Protein AF-R0KWD0-F1 (afdb_monomer_lite)

Sequence (67 aa):
MILLDLFYNVLAETDDLEKASEIVKKELLKRKVSLVKSQDTYEYVKMRYENLLELEKKVRKVKELKN

pLDDT: mean 77.86, std 11.41, range [51.78, 94.19]

Radius of gyration: 13.71 Å; chains: 1; bounding box: 27×23×39 Å

Foldseek 3Di:
DDLVVQLVVVCVVPVDNVVSLVVSVVVLVVVVVVVPPDPVVNVVSVVVNVVVVVVVVVVVVVVVVVD

Structure (mmCIF, N/CA/C/O backbone):
data_AF-R0KWD0-F1
#
_entry.id   AF-R0KWD0-F1
#
loop_
_atom_site.group_PDB
_atom_site.id
_atom_site.type_symbol
_atom_site.label_atom_id
_atom_site.label_alt_id
_atom_site.label_comp_id
_atom_site.label_asym_id
_atom_site.label_entity_id
_atom_site.label_seq_id
_atom_site.pdbx_PDB_ins_code
_atom_site.Cartn_x
_atom_site.Cartn_y
_atom_site.Cartn_z
_atom_site.occupancy
_atom_site.B_iso_or_equiv
_atom_site.auth_seq_id
_atom_site.auth_comp_id
_atom_site.auth_asym_id
_atom_site.auth_atom_id
_atom_site.pdbx_PDB_model_num
ATOM 1 N N . MET A 1 1 ? -1.989 -4.070 -15.576 1.00 54.03 1 MET A N 1
ATOM 2 C CA . MET A 1 1 ? -2.700 -4.286 -14.300 1.00 54.03 1 MET A CA 1
ATOM 3 C C . MET A 1 1 ? -2.161 -3.299 -13.272 1.00 54.03 1 MET A C 1
ATOM 5 O O . MET A 1 1 ? -0.951 -3.274 -13.018 1.00 54.03 1 MET A O 1
ATOM 9 N N . ILE A 1 2 ? -3.020 -2.381 -12.831 1.00 80.44 2 ILE A N 1
ATOM 10 C CA . ILE A 1 2 ? -2.675 -1.188 -12.047 1.00 80.44 2 ILE A CA 1
ATOM 11 C C . ILE A 1 2 ? -2.472 -1.635 -10.590 1.00 80.44 2 ILE A C 1
ATOM 13 O O . ILE A 1 2 ? -3.144 -2.547 -10.131 1.00 80.44 2 ILE A O 1
ATOM 17 N N . LEU A 1 3 ? -1.525 -1.050 -9.846 1.00 79.50 3 LEU A N 1
ATOM 18 C CA . LEU A 1 3 ? -1.238 -1.455 -8.451 1.00 79.50 3 LEU A CA 1
ATOM 19 C C . LEU A 1 3 ? -2.474 -1.395 -7.532 1.00 79.50 3 LEU A C 1
ATOM 21 O O . LEU A 1 3 ? -2.534 -2.115 -6.540 1.00 79.50 3 LEU A O 1
ATOM 25 N N . LEU A 1 4 ? -3.455 -0.558 -7.885 1.00 79.75 4 LEU A N 1
ATOM 26 C 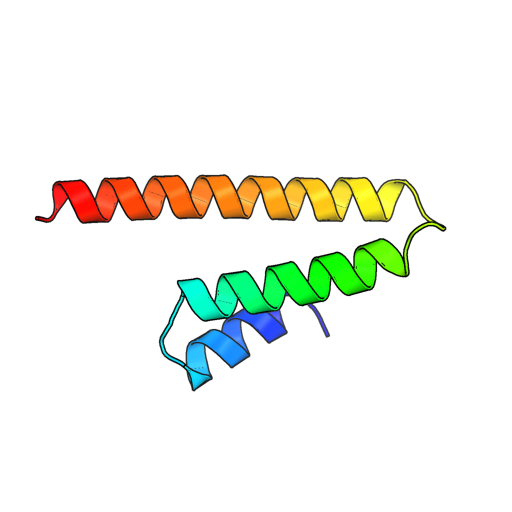CA . LEU A 1 4 ? -4.764 -0.512 -7.238 1.00 79.75 4 LEU A CA 1
ATOM 27 C C . LEU A 1 4 ? -5.538 -1.828 -7.384 1.00 79.75 4 LEU A C 1
ATOM 29 O O . LEU A 1 4 ? -6.109 -2.290 -6.404 1.00 79.75 4 LEU A O 1
ATOM 33 N N . ASP A 1 5 ? -5.534 -2.441 -8.568 1.00 86.25 5 ASP A N 1
ATOM 34 C CA . ASP A 1 5 ? -6.242 -3.704 -8.809 1.00 86.25 5 ASP A CA 1
ATOM 35 C C . ASP A 1 5 ? -5.655 -4.804 -7.919 1.00 86.25 5 ASP A C 1
ATOM 37 O O . ASP A 1 5 ? -6.380 -5.566 -7.288 1.00 86.25 5 ASP A O 1
ATOM 41 N N . LEU A 1 6 ? -4.322 -4.838 -7.804 1.00 85.50 6 LEU A N 1
ATOM 42 C CA . LEU A 1 6 ? -3.626 -5.769 -6.917 1.00 85.50 6 LEU A CA 1
ATOM 43 C C . LEU A 1 6 ? -3.992 -5.529 -5.447 1.00 85.50 6 LEU A C 1
ATOM 45 O O . LEU A 1 6 ? -4.234 -6.487 -4.723 1.00 85.50 6 LEU A O 1
ATOM 49 N N . PHE A 1 7 ? -4.051 -4.268 -5.015 1.00 87.25 7 PHE A N 1
ATOM 50 C CA . PHE A 1 7 ? -4.451 -3.923 -3.652 1.00 87.25 7 PHE A CA 1
ATOM 51 C C . PHE A 1 7 ? -5.851 -4.448 -3.323 1.00 87.25 7 PHE A C 1
ATOM 53 O O . PHE A 1 7 ? -6.026 -5.143 -2.326 1.00 87.25 7 PHE A O 1
ATOM 60 N N . TYR A 1 8 ? -6.838 -4.127 -4.165 1.00 88.06 8 TYR A N 1
ATOM 61 C CA . TYR A 1 8 ? -8.228 -4.499 -3.915 1.00 88.06 8 TYR A CA 1
ATOM 62 C C . TYR A 1 8 ? -8.460 -6.003 -4.022 1.00 88.06 8 TYR A C 1
ATOM 64 O O . TYR A 1 8 ? -9.215 -6.536 -3.217 1.00 88.06 8 TYR A O 1
ATOM 72 N N . ASN A 1 9 ? -7.776 -6.694 -4.935 1.00 92.25 9 ASN A N 1
ATOM 73 C CA . ASN A 1 9 ? -7.856 -8.151 -5.019 1.00 92.25 9 ASN A CA 1
ATOM 74 C C . ASN A 1 9 ? -7.306 -8.814 -3.753 1.00 92.25 9 ASN A C 1
ATOM 76 O O . ASN A 1 9 ? -7.971 -9.663 -3.173 1.00 92.25 9 ASN A O 1
ATOM 80 N N . VAL A 1 10 ? -6.133 -8.384 -3.273 1.00 89.88 10 VAL A N 1
ATOM 81 C CA . VAL A 1 10 ? -5.555 -8.946 -2.043 1.00 89.88 10 VAL A CA 1
ATOM 82 C C . VAL A 1 10 ? -6.429 -8.624 -0.837 1.00 89.88 10 VAL A C 1
ATOM 84 O O . VAL A 1 10 ? -6.672 -9.501 -0.018 1.00 89.88 10 VAL A O 1
ATOM 87 N N . LEU A 1 11 ? -6.941 -7.396 -0.736 1.00 88.75 11 LEU A N 1
ATOM 88 C CA . LEU A 1 11 ? -7.843 -7.023 0.350 1.00 88.75 11 LEU A CA 1
ATOM 89 C C . LEU A 1 11 ? -9.123 -7.869 0.333 1.00 88.75 11 LEU A C 1
ATOM 91 O O . LEU A 1 11 ? -9.552 -8.322 1.387 1.00 88.75 11 LEU A O 1
ATOM 95 N N . ALA A 1 12 ? -9.701 -8.117 -0.845 1.00 93.50 12 ALA A N 1
ATOM 96 C CA . ALA A 1 12 ? -10.881 -8.965 -0.991 1.00 93.50 12 ALA A CA 1
ATOM 97 C C . ALA A 1 12 ? -10.605 -10.438 -0.638 1.00 93.50 12 ALA A C 1
ATOM 99 O O . ALA A 1 12 ? -11.491 -11.114 -0.124 1.00 93.50 12 ALA A O 1
ATOM 100 N N . GLU A 1 13 ? -9.391 -10.935 -0.892 1.00 94.19 13 GLU A N 1
ATOM 101 C CA . GLU A 1 13 ? -8.993 -12.314 -0.583 1.00 94.19 13 GLU A CA 1
ATOM 102 C C . GLU A 1 13 ? -8.600 -12.524 0.883 1.00 94.19 13 GLU A C 1
ATOM 104 O O . GLU A 1 13 ? -8.828 -13.603 1.428 1.00 94.19 13 GLU A O 1
ATOM 109 N N . THR A 1 14 ? -7.963 -11.535 1.517 1.00 91.81 14 THR A N 1
ATOM 110 C CA . THR A 1 14 ? -7.356 -11.715 2.843 1.00 91.81 14 THR A CA 1
ATOM 111 C C . THR A 1 14 ? -8.061 -10.967 3.965 1.00 91.81 14 THR A C 1
ATOM 113 O O . THR A 1 14 ? -7.718 -11.217 5.116 1.00 91.81 14 THR A O 1
ATOM 116 N N . ASP A 1 15 ? -8.975 -10.041 3.647 1.00 92.75 15 ASP A N 1
ATOM 117 C CA . ASP A 1 15 ? -9.610 -9.095 4.587 1.00 92.75 15 ASP A CA 1
ATOM 118 C C . ASP A 1 15 ? -8.595 -8.399 5.520 1.00 92.75 15 ASP A C 1
ATOM 120 O O . ASP A 1 15 ? -8.858 -8.051 6.669 1.00 92.75 15 ASP A O 1
ATOM 124 N N . ASP A 1 16 ? -7.373 -8.218 5.011 1.00 90.00 16 ASP A N 1
ATOM 125 C CA . ASP A 1 16 ? -6.222 -7.732 5.766 1.00 90.00 16 ASP A CA 1
ATOM 126 C C . ASP A 1 16 ? -5.557 -6.594 4.995 1.00 90.00 16 ASP A C 1
ATOM 128 O O . ASP A 1 16 ? -4.875 -6.773 3.979 1.00 90.00 16 ASP A O 1
ATOM 132 N N . LEU A 1 17 ? -5.779 -5.392 5.513 1.00 84.31 17 LEU A N 1
ATOM 133 C CA . LEU A 1 17 ? -5.322 -4.144 4.924 1.00 84.31 17 LEU A CA 1
ATOM 134 C C . LEU A 1 17 ? -3.802 -3.944 5.042 1.00 84.31 17 LEU A C 1
ATOM 136 O O . LEU A 1 17 ? -3.201 -3.307 4.169 1.00 84.31 17 LEU A O 1
ATOM 140 N N . GLU A 1 18 ? -3.169 -4.495 6.081 1.00 85.88 18 GLU A N 1
ATOM 141 C CA . GLU A 1 18 ? -1.711 -4.460 6.249 1.00 85.88 18 GLU A CA 1
ATOM 142 C C . GLU A 1 18 ? -1.049 -5.380 5.223 1.00 85.88 18 GLU A C 1
ATOM 144 O O . GLU A 1 18 ? -0.148 -4.957 4.492 1.00 85.88 18 GLU A O 1
ATOM 149 N N . LYS A 1 19 ? -1.575 -6.597 5.071 1.00 87.00 19 LYS A N 1
ATOM 150 C CA . LYS A 1 19 ? -1.083 -7.575 4.095 1.00 87.00 19 LYS A CA 1
ATOM 151 C C . LYS A 1 19 ? -1.270 -7.114 2.648 1.00 87.00 19 LYS A C 1
ATOM 153 O O . LYS A 1 19 ? -0.345 -7.242 1.840 1.00 87.00 19 LYS A O 1
ATOM 158 N N . ALA A 1 20 ? -2.415 -6.510 2.323 1.00 87.50 20 ALA A N 1
ATOM 159 C CA . ALA A 1 20 ? -2.650 -5.889 1.017 1.00 87.50 20 ALA A CA 1
ATOM 160 C C . ALA A 1 20 ? -1.638 -4.771 0.725 1.00 87.50 20 ALA A C 1
ATOM 162 O O . ALA A 1 20 ? -1.055 -4.708 -0.364 1.00 87.50 20 ALA A O 1
ATOM 163 N N . SER A 1 21 ? -1.358 -3.931 1.723 1.00 84.00 21 SER A N 1
ATOM 164 C CA . SER A 1 21 ? -0.365 -2.861 1.610 1.00 84.00 21 SER A CA 1
ATOM 165 C C . SER A 1 21 ? 1.054 -3.406 1.413 1.00 84.00 21 SER A C 1
ATOM 167 O O . SER A 1 21 ? 1.780 -2.916 0.546 1.00 84.00 21 SER A O 1
ATOM 169 N N . GLU A 1 22 ? 1.466 -4.437 2.156 1.00 87.88 22 GLU A N 1
ATOM 170 C CA . GLU A 1 22 ? 2.788 -5.057 2.001 1.00 87.88 22 GLU A CA 1
ATOM 171 C C . GLU A 1 22 ? 3.004 -5.689 0.621 1.00 87.88 22 GLU A C 1
ATOM 173 O O . GLU A 1 22 ? 4.079 -5.536 0.032 1.00 87.88 22 GLU A O 1
ATOM 178 N N . ILE A 1 23 ? 2.001 -6.393 0.085 1.00 87.81 23 ILE A N 1
ATOM 179 C CA . ILE A 1 23 ? 2.099 -7.034 -1.233 1.00 87.81 23 ILE A CA 1
ATOM 180 C C . ILE A 1 23 ? 2.265 -5.980 -2.332 1.00 87.81 23 ILE A C 1
ATOM 182 O O . ILE A 1 23 ? 3.146 -6.112 -3.187 1.00 87.81 23 ILE A O 1
ATOM 186 N N . VAL A 1 24 ? 1.507 -4.884 -2.263 1.00 85.25 24 VAL A N 1
ATOM 187 C CA . VAL A 1 24 ? 1.656 -3.756 -3.191 1.00 85.25 24 VAL A CA 1
ATOM 188 C C . VAL A 1 24 ? 3.025 -3.089 -3.042 1.00 85.25 24 VAL A C 1
ATOM 190 O O . VAL A 1 24 ? 3.658 -2.785 -4.054 1.00 85.25 24 VAL A O 1
ATOM 193 N N . LYS A 1 25 ? 3.537 -2.916 -1.812 1.00 81.69 25 LYS A N 1
ATOM 194 C CA . LYS A 1 25 ? 4.895 -2.392 -1.563 1.00 81.69 25 LYS A CA 1
ATOM 195 C C . LYS A 1 25 ? 5.975 -3.281 -2.198 1.00 81.69 25 LYS A C 1
ATOM 197 O O . LYS A 1 25 ? 6.893 -2.762 -2.834 1.00 81.69 25 LYS A O 1
ATOM 202 N N . LYS A 1 26 ? 5.867 -4.609 -2.079 1.00 84.12 26 LYS A N 1
ATOM 203 C CA . LYS A 1 26 ? 6.812 -5.569 -2.688 1.00 84.12 26 LYS A CA 1
ATOM 204 C C . LYS A 1 26 ? 6.770 -5.532 -4.215 1.00 84.12 26 LYS A C 1
ATOM 206 O O . LYS A 1 26 ? 7.821 -5.528 -4.855 1.00 84.12 26 LYS A O 1
ATOM 211 N N . GLU A 1 27 ? 5.579 -5.466 -4.799 1.00 83.94 27 GLU A N 1
ATOM 212 C CA . GLU A 1 27 ? 5.404 -5.360 -6.251 1.00 83.94 27 GLU A CA 1
ATOM 213 C C . GLU A 1 27 ? 5.964 -4.035 -6.790 1.00 83.94 27 GLU A C 1
ATOM 215 O O . GLU A 1 27 ? 6.656 -3.997 -7.808 1.00 83.94 27 GLU A O 1
ATOM 220 N N . LEU A 1 28 ? 5.747 -2.944 -6.058 1.00 78.94 28 LEU A N 1
ATOM 221 C CA . LEU A 1 28 ? 6.302 -1.630 -6.353 1.00 78.94 28 LEU A CA 1
ATOM 222 C C . LEU A 1 28 ? 7.838 -1.629 -6.295 1.00 78.94 28 LEU A C 1
ATOM 224 O O . LEU A 1 28 ? 8.479 -1.069 -7.183 1.00 78.94 28 LEU A O 1
ATOM 228 N N . LEU A 1 29 ? 8.438 -2.314 -5.317 1.00 76.06 29 LEU A N 1
ATOM 229 C CA . LEU A 1 29 ? 9.889 -2.514 -5.235 1.00 76.06 29 LEU A CA 1
ATOM 230 C C . LEU A 1 29 ? 10.432 -3.342 -6.410 1.00 76.06 29 LEU A C 1
ATOM 232 O O . LEU A 1 29 ? 11.421 -2.939 -7.019 1.00 76.06 29 LEU A O 1
ATOM 236 N N . LYS A 1 30 ? 9.773 -4.447 -6.792 1.00 76.06 30 LYS A N 1
ATOM 237 C CA . LYS A 1 30 ? 10.153 -5.248 -7.975 1.00 76.06 30 LYS A CA 1
ATOM 238 C C . LYS A 1 30 ? 10.119 -4.423 -9.261 1.00 76.06 30 LYS A C 1
ATOM 240 O O . LYS A 1 30 ? 11.045 -4.483 -10.075 1.00 76.06 30 LYS A O 1
ATOM 245 N N . ARG A 1 31 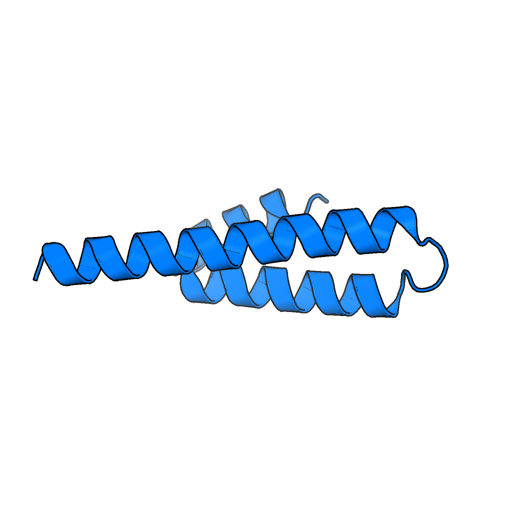? 9.073 -3.609 -9.428 1.00 70.88 31 ARG A N 1
ATOM 246 C CA . ARG A 1 31 ? 8.940 -2.703 -10.575 1.00 70.88 31 ARG A CA 1
ATOM 247 C C . ARG A 1 31 ? 9.983 -1.594 -10.537 1.00 70.88 31 ARG A C 1
ATOM 249 O O . ARG A 1 31 ? 10.567 -1.313 -11.572 1.00 70.88 31 ARG A O 1
ATOM 256 N N . LYS A 1 32 ? 10.292 -1.034 -9.365 1.00 62.56 32 LYS A N 1
ATOM 257 C CA . LYS A 1 32 ? 11.359 -0.038 -9.166 1.00 62.56 32 LYS A CA 1
ATOM 258 C C . LYS A 1 32 ? 12.741 -0.580 -9.546 1.00 62.56 32 LYS A C 1
ATOM 260 O O . LYS A 1 32 ? 13.484 0.124 -10.219 1.00 62.56 32 LYS A O 1
ATOM 265 N N . VAL A 1 33 ? 13.059 -1.829 -9.197 1.00 60.31 33 VAL A N 1
ATOM 266 C CA . VAL A 1 33 ? 14.302 -2.500 -9.636 1.00 60.31 33 VAL A CA 1
ATOM 267 C C . VAL A 1 33 ? 14.329 -2.683 -11.160 1.00 60.31 33 VAL A C 1
ATOM 269 O O . VAL A 1 33 ? 15.382 -2.560 -11.776 1.00 60.31 33 VAL A O 1
ATOM 272 N N . SER A 1 34 ? 13.168 -2.896 -11.787 1.00 56.59 34 SER A N 1
ATOM 273 C CA . SER A 1 34 ? 13.045 -3.034 -13.247 1.00 56.59 34 SER A CA 1
ATOM 274 C C . SER A 1 34 ? 12.997 -1.691 -14.005 1.00 56.59 34 SER A C 1
ATOM 276 O O . SER A 1 34 ? 13.297 -1.649 -15.196 1.00 56.59 34 SER A O 1
ATOM 278 N N . LEU A 1 35 ? 12.643 -0.584 -13.336 1.00 55.72 35 LEU A N 1
ATOM 279 C CA . LEU A 1 35 ? 12.386 0.746 -13.918 1.00 55.72 35 LEU A CA 1
ATOM 280 C C . LEU A 1 35 ? 13.537 1.749 -13.767 1.00 55.72 35 LEU A C 1
ATOM 282 O O . LEU A 1 35 ? 13.345 2.940 -14.000 1.00 55.72 35 LEU A O 1
ATOM 286 N N . VAL A 1 36 ? 14.762 1.287 -13.508 1.00 52.53 36 VAL A N 1
ATOM 287 C CA . VAL A 1 36 ? 15.984 2.127 -13.486 1.00 52.53 36 VAL A CA 1
ATOM 288 C C . VAL A 1 36 ? 16.270 2.828 -14.843 1.00 52.53 36 VAL A C 1
ATOM 290 O O . VAL A 1 36 ? 17.260 3.530 -14.993 1.00 52.53 36 VAL A O 1
ATOM 293 N N . LYS A 1 37 ? 15.384 2.712 -15.843 1.00 51.78 37 LYS A N 1
ATOM 294 C CA . LYS A 1 37 ? 15.471 3.400 -17.141 1.00 51.78 37 LYS A CA 1
ATOM 295 C C . LYS A 1 37 ? 14.595 4.660 -17.290 1.00 51.78 37 LYS A C 1
ATOM 297 O O . LYS A 1 37 ? 14.687 5.297 -18.332 1.00 51.78 37 LYS A O 1
ATOM 302 N N . SER A 1 38 ? 13.765 5.051 -16.312 1.00 58.03 38 SER A N 1
ATOM 303 C CA . SER A 1 38 ? 12.889 6.240 -16.430 1.00 58.03 38 SER A CA 1
ATOM 304 C C . SER A 1 38 ? 12.737 6.988 -15.097 1.00 58.03 38 SER A C 1
ATOM 306 O O . SER 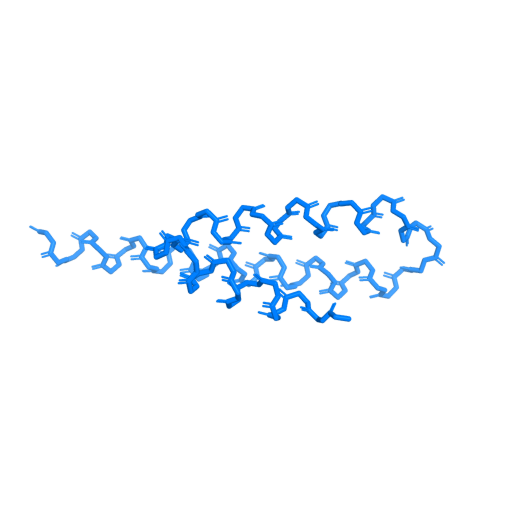A 1 38 ? 12.095 6.507 -14.163 1.00 58.03 38 SER A O 1
ATOM 308 N N . GLN A 1 39 ? 13.323 8.185 -15.022 1.00 57.31 39 GLN A N 1
ATOM 309 C CA . GLN A 1 39 ? 13.379 9.033 -13.824 1.00 57.31 39 GLN A CA 1
ATOM 310 C C . GLN A 1 39 ? 11.987 9.531 -13.377 1.00 57.31 39 GLN A C 1
ATOM 312 O O . GLN A 1 39 ? 11.687 9.520 -12.184 1.00 57.31 39 GLN A O 1
ATOM 317 N N . ASP A 1 40 ? 11.093 9.832 -14.324 1.00 60.97 40 ASP A N 1
ATOM 318 C CA . ASP A 1 40 ? 9.719 10.284 -14.038 1.00 60.97 40 ASP A CA 1
ATOM 319 C C . ASP A 1 40 ? 8.843 9.185 -13.418 1.00 60.97 40 ASP A C 1
ATOM 321 O O . ASP A 1 40 ? 8.020 9.437 -12.535 1.00 60.97 40 ASP A O 1
ATOM 325 N N . THR A 1 41 ? 9.051 7.929 -13.828 1.00 63.62 41 THR A N 1
ATOM 326 C CA . THR A 1 41 ? 8.289 6.794 -13.287 1.00 63.62 41 THR A CA 1
ATOM 327 C C . THR A 1 41 ? 8.679 6.508 -11.835 1.00 63.62 41 THR A C 1
ATOM 329 O O . THR A 1 41 ? 7.834 6.129 -11.022 1.00 63.62 41 THR A O 1
ATOM 332 N N . TYR A 1 42 ? 9.948 6.722 -11.484 1.00 67.25 42 TYR A N 1
ATOM 333 C CA . TYR A 1 42 ? 10.446 6.556 -10.123 1.00 67.25 42 TYR A CA 1
ATOM 334 C C . TYR A 1 42 ? 9.833 7.570 -9.151 1.00 67.25 42 TYR A C 1
ATOM 336 O O . TYR A 1 42 ? 9.344 7.176 -8.090 1.00 67.25 42 TYR A O 1
ATOM 344 N N . GLU A 1 43 ? 9.826 8.855 -9.513 1.00 73.44 43 GLU A N 1
ATOM 345 C CA . GLU A 1 43 ? 9.269 9.913 -8.661 1.00 73.44 43 GLU A CA 1
ATOM 346 C C . GLU A 1 43 ? 7.755 9.746 -8.472 1.00 73.44 43 GLU A C 1
ATOM 348 O O . GLU A 1 43 ? 7.258 9.837 -7.348 1.00 73.44 43 GLU A O 1
ATOM 353 N N . TYR A 1 44 ? 7.023 9.363 -9.525 1.00 73.88 44 TYR A N 1
ATOM 354 C CA . TYR A 1 44 ? 5.595 9.050 -9.408 1.00 73.88 44 TYR A CA 1
ATOM 355 C C . TYR A 1 44 ? 5.334 7.898 -8.425 1.00 73.88 44 TYR A C 1
ATOM 357 O O . TYR A 1 44 ? 4.475 7.980 -7.543 1.00 73.88 44 TYR A O 1
ATOM 365 N N . VAL A 1 45 ? 6.106 6.818 -8.544 1.00 70.44 45 VAL A N 1
ATOM 366 C CA . VAL A 1 45 ? 6.011 5.641 -7.676 1.00 70.44 45 VAL A CA 1
ATOM 367 C C . VAL A 1 45 ? 6.364 5.977 -6.220 1.00 70.44 45 VAL A C 1
ATOM 369 O O . VAL A 1 45 ? 5.681 5.522 -5.298 1.00 70.44 45 VAL A O 1
ATOM 372 N N . LYS A 1 46 ? 7.391 6.801 -6.003 1.00 76.25 46 LYS A N 1
ATOM 373 C CA . LYS A 1 46 ? 7.808 7.279 -4.681 1.00 76.25 46 LYS A CA 1
ATOM 374 C C . LYS A 1 46 ? 6.716 8.119 -4.012 1.00 76.25 46 LYS A C 1
ATOM 376 O O . LYS A 1 46 ? 6.351 7.822 -2.878 1.00 76.25 46 LYS A O 1
ATOM 381 N N . MET A 1 47 ? 6.118 9.069 -4.733 1.00 84.69 47 MET A N 1
ATOM 382 C CA . MET A 1 47 ? 5.015 9.892 -4.222 1.00 84.69 47 MET A CA 1
ATOM 383 C C . MET A 1 47 ? 3.811 9.032 -3.794 1.00 84.69 47 MET A C 1
ATOM 385 O O . MET A 1 47 ? 3.206 9.255 -2.746 1.00 84.69 47 MET A O 1
ATOM 389 N N . ARG A 1 48 ? 3.466 7.993 -4.571 1.00 77.38 48 ARG A N 1
ATOM 390 C CA . ARG A 1 48 ? 2.380 7.060 -4.209 1.00 77.38 48 ARG A CA 1
ATOM 391 C C . ARG A 1 48 ? 2.687 6.269 -2.936 1.00 77.38 48 ARG A C 1
ATOM 393 O O . ARG A 1 48 ? 1.772 6.002 -2.160 1.00 77.38 48 ARG A O 1
ATOM 400 N N . TYR A 1 49 ? 3.949 5.909 -2.719 1.00 77.88 49 TYR A N 1
ATOM 401 C CA . TYR A 1 49 ? 4.388 5.217 -1.511 1.00 77.88 49 TYR A CA 1
ATOM 402 C C . TYR A 1 49 ? 4.347 6.122 -0.269 1.00 77.88 49 TYR A C 1
ATOM 404 O O . TYR A 1 49 ? 3.864 5.695 0.779 1.00 77.88 49 TYR A O 1
ATOM 412 N N . GLU A 1 50 ? 4.785 7.376 -0.384 1.00 82.44 50 GLU A N 1
ATOM 413 C CA . GLU A 1 50 ? 4.719 8.356 0.711 1.00 82.44 50 GLU A CA 1
ATOM 414 C C . GLU A 1 50 ? 3.267 8.614 1.153 1.00 82.44 50 GLU A C 1
ATOM 416 O O . GLU A 1 50 ? 2.971 8.573 2.349 1.00 82.44 50 GLU A O 1
ATOM 421 N N . ASN A 1 51 ? 2.336 8.728 0.199 1.00 81.25 51 ASN A N 1
ATOM 422 C CA . ASN A 1 51 ? 0.903 8.857 0.489 1.00 81.25 51 ASN A CA 1
ATOM 423 C C . ASN A 1 51 ? 0.329 7.644 1.242 1.00 81.25 51 ASN A C 1
ATOM 425 O O . ASN A 1 51 ? -0.496 7.806 2.143 1.00 81.25 51 ASN A O 1
ATOM 429 N N . LEU A 1 52 ? 0.767 6.425 0.902 1.00 79.19 52 LEU A N 1
ATOM 430 C CA . LEU A 1 52 ? 0.349 5.207 1.607 1.00 79.19 52 LEU A CA 1
ATOM 431 C C . LEU A 1 52 ? 0.822 5.205 3.068 1.00 79.19 52 LEU A C 1
ATOM 433 O O . LEU A 1 52 ? 0.039 4.870 3.954 1.00 79.19 52 LEU A O 1
ATOM 437 N N . LEU A 1 53 ? 2.066 5.620 3.336 1.00 79.12 53 LEU A N 1
ATOM 438 C CA . LEU A 1 53 ? 2.591 5.711 4.705 1.00 79.12 53 LEU A CA 1
ATOM 439 C C . LEU A 1 53 ? 1.841 6.746 5.553 1.00 79.12 53 LEU A C 1
ATOM 441 O O . LEU A 1 53 ? 1.631 6.541 6.751 1.00 79.12 53 LEU A O 1
ATOM 445 N N . GLU A 1 54 ? 1.436 7.865 4.953 1.00 87.56 54 GLU A N 1
ATOM 446 C CA . GLU A 1 54 ? 0.645 8.875 5.654 1.00 87.56 54 GLU A CA 1
ATOM 447 C C . GLU A 1 54 ? -0.761 8.357 5.995 1.00 87.56 54 GLU A C 1
ATOM 449 O O . GLU A 1 54 ? -1.257 8.582 7.104 1.00 87.56 54 GLU A O 1
ATOM 454 N N . LEU A 1 55 ? -1.381 7.614 5.073 1.00 80.44 55 LEU A N 1
ATOM 455 C CA . LEU A 1 55 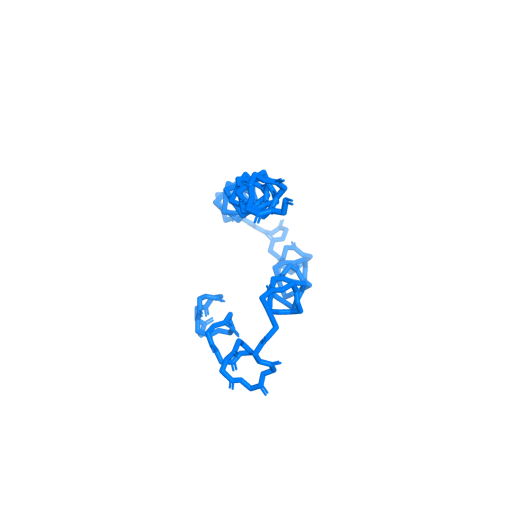? -2.675 6.971 5.297 1.00 80.44 55 LEU A CA 1
ATOM 456 C C . LEU A 1 55 ? -2.599 5.951 6.446 1.00 80.44 55 LEU A C 1
ATOM 458 O O . LEU A 1 55 ? -3.432 5.984 7.351 1.00 80.44 55 LEU A O 1
ATOM 462 N N . GLU A 1 56 ? -1.565 5.106 6.455 1.00 76.75 56 GLU A N 1
ATOM 463 C CA . GLU A 1 56 ? -1.306 4.109 7.503 1.00 76.75 56 GLU A CA 1
ATOM 464 C C . GLU A 1 56 ? -1.192 4.770 8.891 1.00 76.75 56 GLU A C 1
ATOM 466 O O . GLU A 1 56 ? -1.853 4.357 9.849 1.00 76.75 56 GLU A O 1
ATOM 471 N N . LYS A 1 57 ? -0.439 5.877 8.992 1.00 84.25 57 LYS A N 1
ATOM 472 C CA . LYS A 1 57 ? -0.324 6.667 10.231 1.00 84.25 57 LYS A CA 1
ATOM 473 C C . LYS A 1 57 ? -1.664 7.236 10.700 1.00 84.25 57 LYS A C 1
ATOM 475 O O . LYS A 1 57 ? -1.943 7.214 11.899 1.00 84.25 57 LYS A O 1
ATOM 480 N N . LYS A 1 58 ? -2.489 7.760 9.786 1.00 83.69 58 LYS A N 1
ATOM 481 C CA . LYS A 1 58 ? -3.820 8.299 10.123 1.00 83.69 58 LYS A CA 1
ATOM 482 C C . LYS A 1 58 ? -4.742 7.200 10.647 1.00 83.69 58 LYS A C 1
ATOM 484 O O . LYS A 1 58 ? -5.377 7.388 11.681 1.00 83.69 58 LYS A O 1
ATOM 489 N N . VAL A 1 59 ? -4.764 6.044 9.983 1.00 82.50 59 VAL A N 1
ATOM 490 C CA . VAL A 1 59 ? -5.561 4.883 10.408 1.00 82.50 59 VAL A CA 1
ATOM 491 C C . VAL A 1 59 ? -5.139 4.401 11.797 1.00 82.50 59 VAL A C 1
ATOM 493 O O . VAL A 1 59 ? -6.007 4.139 12.630 1.00 82.50 59 VAL A O 1
ATOM 496 N N . ARG A 1 60 ? -3.831 4.341 12.084 1.00 84.56 60 ARG A N 1
ATOM 497 C CA . ARG A 1 60 ? -3.324 3.948 13.407 1.00 84.56 60 ARG A CA 1
ATOM 498 C C . ARG A 1 60 ? -3.823 4.884 14.512 1.00 84.56 60 ARG A C 1
ATOM 500 O O . ARG A 1 60 ? -4.404 4.401 15.477 1.00 84.56 60 ARG A O 1
ATOM 507 N N . LYS A 1 61 ? -3.721 6.203 14.315 1.00 82.94 61 LYS A N 1
ATOM 508 C CA . LYS A 1 61 ? -4.248 7.196 15.271 1.00 82.94 61 LYS A CA 1
ATOM 509 C C . LYS A 1 61 ? -5.753 7.056 15.508 1.00 82.94 61 LYS A C 1
ATOM 511 O O . LYS A 1 61 ? -6.217 7.184 16.633 1.00 82.94 61 LYS A O 1
ATOM 516 N N . VAL A 1 62 ? -6.532 6.794 14.456 1.00 80.00 62 VAL A N 1
ATOM 517 C CA . VAL A 1 62 ? -7.985 6.591 14.590 1.00 80.00 62 VAL A CA 1
ATOM 518 C C . VAL A 1 62 ? -8.302 5.334 15.402 1.00 80.00 62 VAL A C 1
ATOM 520 O O . VAL A 1 62 ? -9.241 5.355 16.192 1.00 80.00 62 VAL A O 1
ATOM 523 N N . LYS A 1 63 ? -7.537 4.249 15.231 1.00 80.50 63 LYS A N 1
ATOM 524 C CA . LYS A 1 63 ? -7.700 3.031 16.040 1.00 80.50 63 LYS A CA 1
ATOM 525 C C . LYS A 1 63 ? -7.34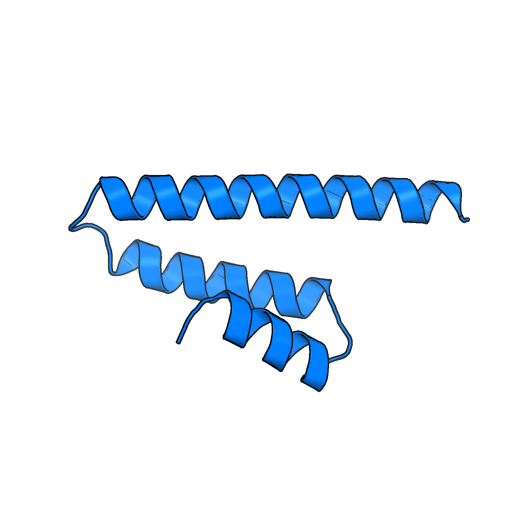1 3.270 17.509 1.00 80.50 63 LYS A C 1
ATOM 527 O O . LYS A 1 63 ? -8.074 2.811 18.373 1.00 80.50 63 LYS A O 1
ATOM 532 N N . GLU A 1 64 ? -6.276 4.021 17.782 1.00 82.25 64 GLU A N 1
ATOM 533 C CA . GLU A 1 64 ? -5.866 4.389 19.147 1.00 82.25 64 GLU A CA 1
ATOM 534 C C . GLU A 1 64 ? -6.916 5.238 19.881 1.00 82.25 64 GLU A C 1
ATOM 536 O O . GLU A 1 64 ? -7.062 5.087 21.082 1.00 82.25 64 GLU A O 1
ATOM 541 N N . LEU A 1 65 ? -7.668 6.092 19.176 1.00 76.88 65 LEU A N 1
ATOM 542 C CA . LEU A 1 65 ? -8.738 6.920 19.759 1.00 76.88 65 LEU A CA 1
ATOM 543 C C . LEU A 1 65 ? -10.064 6.177 19.989 1.00 76.88 65 LEU A C 1
ATOM 545 O O . LEU A 1 65 ? -10.962 6.719 20.629 1.00 76.88 65 LEU A O 1
ATOM 549 N N . LYS A 1 66 ? -10.235 4.996 19.383 1.00 64.00 66 LYS A N 1
ATOM 550 C CA . LYS A 1 66 ? -11.448 4.172 19.511 1.00 64.00 66 LYS A CA 1
ATOM 551 C C . LYS A 1 66 ? -11.333 3.090 20.590 1.00 64.00 66 LYS A C 1
ATOM 553 O O . LYS A 1 66 ? -12.361 2.507 20.928 1.00 64.00 66 LYS A O 1
ATOM 558 N N . ASN A 1 67 ? -10.118 2.821 21.066 1.00 52.22 67 ASN A N 1
ATOM 559 C CA . ASN A 1 67 ? -9.840 2.015 22.257 1.00 52.22 67 ASN A CA 1
ATOM 560 C C . ASN A 1 67 ? -9.804 2.905 23.499 1.00 52.22 67 ASN A C 1
ATOM 562 O O . ASN A 1 67 ? -10.092 2.365 24.587 1.00 52.22 67 ASN A O 1
#

Organism: Nosema bombycis (strain CQ1 / CVCC 102059) (NCBI:txid578461)

Secondary structure (DSSP, 8-state):
--HHHHHHHHHHHH--HHHHHHHHHHHHHHHHHH-TT-HHHHHHHHHHHHHHHHHHHHHHHHHHHH-

=== Feature glossary ===
Feature key, reading from the visual/contextual features back to the raw sequence:

Rendered structure images. Six rendered views show the 3D structure from the faces of a cube — i.e. along ±x, ±y, ±z. Rendering representation is drawn randomly per protein from cartoon (secondary-structure ribbons), sticks (backbone bonds), or molecular surface; coloring is either N→C rainbow (blue at the N-terminus through red at the C-terminus) or one color per chain.

Contact-map, Ramachandran, and PAE plots. The contact map is a binary N×N matrix image: pixel (i, j) is dark where Cα_i and Cα_j are within 8 Å and |i−j|>4. Because the |i−j|>4 filter removes local helical contacts, off-diagonal stripes parallel to the main diagonal indicate parallel β-sheets; stripes perpendicular to it indicate antiparallel β-sheets. The Ramachandran plot scatters every residue's (φ, ψ) pair against the sterically allowed regions. The PAE heatmap renders the predicted-aligned-error matrix.

InterPro / GO / CATH / organism. Database cross-references. InterPro integrates a dozen domain/family signature databases into unified entries with residue-range hits. GO terms attach function/process/location labels with evidence codes. CATH codes position the fold in a four-level structural taxonomy. Organism is the NCBI-taxonomy species name.

Nearest PDB structures. The Foldseek neighbor list gives the closest experimentally determined structures in the PDB, ranked by structural alignment. TM-score near 1 means near-identical fold; near 0.3 means only rough topology match. This is how one finds what a novel AlphaFold prediction most resembles in the solved-structure universe.

Predicted aligned error. PAE(i, j) answers: if I align the predicted and true structures on residue i, how far off (in Å) do I expect residue j to be? A block-diagonal PAE matrix with low values on the blocks and high values off-diagonal is the signature of a multi-domain protein with confidently predicted domains but uncertain inter-domain orientation.

Solvent-accessible surface area. Accessible surface area quantifies burial. A residue with SASA near zero is packed into the hydrophobic core; one with SASA >100 Å² sits on the surface. Computed here via the Shrake–Rupley numerical algorithm with a 1.4 Å probe.

B-factor. B-factor (Debye–Waller factor) reflects atomic displacement in the crystal lattice. It is an experimental observable (units Å²), not a prediction; low values mean the atom is pinned down, high values mean it moves or is heterogeneous across the crystal.

pLDDT. For AlphaFold models, the B-factor field carries pLDDT — the model's own estimate of local accuracy on a 0–100 scale. Regions with pLDDT<50 should be treated as essentially unmodeled; they often correspond to intrinsically disordered segments.

Backbone torsions (φ/ψ). φ (phi) and ψ (psi) are the two rotatable backbone dihedrals per residue: φ is the C(i-1)–N–Cα–C torsion, ψ is the N–Cα–C–N(i+1) torsion, both in degrees on (−180°, 180°]. α-helical residues cluster near (−60°, −45°); β-strand residues near (−120°, +130°). A Ramachandran plot is simply a scatter of (φ, ψ) for every residue.

Radius of gyration, Cα contacts, bounding box. Radius of gyration (Rg) is the root-mean-square distance of Cα atoms from their centroid — a single number for overall size and compactness. A globular domain 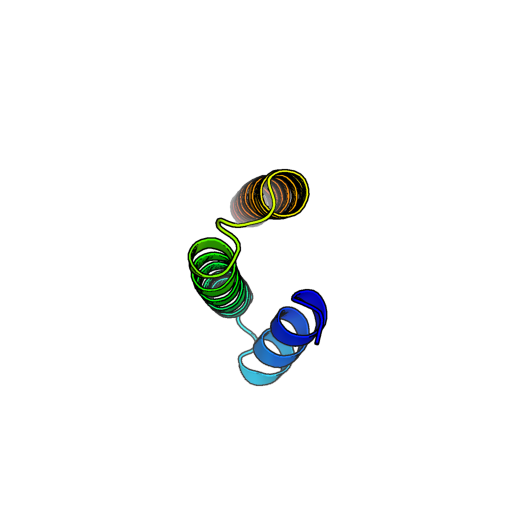of N residues has Rg ≈ 2.2·N^0.38 Å; an extended or disordered chain has a much larger Rg. The Cα contact count is the number of residue pairs whose Cα atoms are within 8 Å and are more than four positions apart in sequence — a standard proxy for tertiary packing density. The bounding box is the smallest axis-aligned box enclosing all Cα atoms.

Secondary structure (3-state, P-SEA). Three-state secondary structure (P-SEA) collapses the eight DSSP classes into helix (a), strand (b), and coil (c). P-SEA assigns these from Cα geometry alone — distances and angles — without requiring backbone oxygens, so it works on any Cα trace.

Secondary structure (8-state, DSSP). DSSP 8-state secondary structure assigns each residue one of H (α-helix), G (3₁₀-helix), I (π-helix), E (extended β-strand), B (isolated β-bridge), T (hydrogen-bonded turn), S (bend), or '-' (coil). The assignment is computed from backbone hydrogen-bond geometry via the Kabsch–Sander algorithm.

Foldseek 3Di. A 3Di character summarizes, for each residue, the relative orientation of the Cα frame of its nearest spatial neighbor. Because it encodes fold topology rather than chemistry, 3Di alignments detect remote structural similarity that sequence alignment misses.

mmCIF coordinates. The mmCIF block holds the 3D Cartesian coordinates of each backbone atom (N, Cα, C, O) in ångströms. mmCIF is the PDB's canonical archive format — a tagged-loop text representation of the atomic model.

Sequence. Sequence gives the chain of amino acids in standard one-letter code (A=alanine, C=cysteine, …, Y=tyrosine), read N→C. It is the only feature that is directly encoded by the gene; all structural features are derived from the folded form of this sequence.